Protein AF-A0A7J3M2B2-F1 (afdb_monomer_lite)

Secondary structure (DSSP, 8-state):
----SS-SS-EE-TTT--EEEEEESEEEEE-S-------

Sequence (39 aa):
QIIFDHPSIVVKCQICGRTIAKPTGGKGEILATVIKEYT

Foldseek 3Di:
DDDDQADPAFDADPPPRDTQWHHDPGGIDGNDDDPDDDD

pLDDT: mean 96.9, std 2.92, range [81.12, 98.62]

Radius of gyration: 9.65 Å; chains: 1; bounding box: 24×17×19 Å

InterPro domains:
  IPR000592 Small ribosomal subunit protein eS27 [PF01667] (1-35)
  IPR011332 Zinc-binding ribosomal protein [SSF57829] (1-35)
  IPR023407 Small ribosomal subunit protein eS27, zinc-binding domain superfamily [G3DSA:2.20.25.100] (1-39)

Structure (mmCIF, N/CA/C/O backbone):
data_AF-A0A7J3M2B2-F1
#
_entry.id   AF-A0A7J3M2B2-F1
#
loop_
_atom_site.group_PDB
_atom_site.id
_atom_site.type_symbol
_atom_site.label_atom_id
_atom_site.label_alt_id
_atom_site.label_comp_id
_atom_site.label_asym_id
_atom_site.label_entity_id
_atom_site.label_seq_id
_atom_site.pdbx_PDB_ins_code
_atom_site.Cartn_x
_atom_site.Cartn_y
_atom_site.Cartn_z
_atom_site.occupancy
_atom_site.B_iso_or_equiv
_atom_site.auth_seq_id
_atom_site.auth_comp_id
_atom_site.auth_asym_id
_atom_site.auth_atom_id
_atom_site.pdbx_PDB_model_num
ATOM 1 N N . GLN A 1 1 ? -6.523 8.008 -3.658 1.00 95.75 1 GLN A N 1
ATOM 2 C CA . GLN A 1 1 ? -5.453 8.161 -2.651 1.00 95.75 1 GLN A CA 1
ATOM 3 C C . GLN A 1 1 ? -4.132 7.924 -3.357 1.00 95.75 1 GLN A C 1
ATOM 5 O O . GLN A 1 1 ? -4.057 6.968 -4.115 1.00 95.75 1 GLN A O 1
ATOM 10 N N . ILE A 1 2 ? -3.144 8.795 -3.167 1.00 97.31 2 ILE A N 1
ATOM 11 C CA . ILE A 1 2 ? -1.791 8.601 -3.705 1.00 97.31 2 ILE A CA 1
ATOM 12 C C . ILE A 1 2 ? -0.987 7.855 -2.634 1.00 97.31 2 ILE A C 1
ATOM 14 O O . ILE A 1 2 ? -1.050 8.231 -1.463 1.00 97.31 2 ILE A O 1
ATOM 18 N N . ILE A 1 3 ? -0.300 6.782 -3.019 1.00 97.00 3 ILE A N 1
ATOM 19 C CA . ILE A 1 3 ? 0.544 5.954 -2.145 1.00 97.00 3 ILE A CA 1
ATOM 20 C C . ILE A 1 3 ? 1.846 5.608 -2.872 1.00 97.00 3 ILE A C 1
ATOM 22 O O . ILE A 1 3 ? 1.898 5.676 -4.098 1.00 97.00 3 ILE A O 1
ATOM 26 N N . PHE A 1 4 ? 2.874 5.218 -2.119 1.00 96.88 4 PHE A N 1
ATOM 27 C CA . PHE A 1 4 ? 4.100 4.656 -2.686 1.00 96.88 4 PHE A CA 1
ATOM 28 C C . PHE A 1 4 ? 3.864 3.233 -3.193 1.00 96.88 4 PHE A C 1
ATOM 30 O O . PHE A 1 4 ? 3.079 2.483 -2.608 1.00 96.88 4 PHE A O 1
ATOM 37 N N . ASP A 1 5 ? 4.575 2.857 -4.253 1.00 96.31 5 ASP A N 1
ATOM 38 C CA . ASP A 1 5 ? 4.548 1.505 -4.806 1.00 96.31 5 ASP A CA 1
ATOM 39 C C . ASP A 1 5 ? 5.385 0.511 -3.979 1.00 96.31 5 ASP A C 1
ATOM 41 O O . ASP A 1 5 ? 5.142 -0.687 -4.065 1.00 96.31 5 ASP A O 1
ATOM 45 N N . HIS A 1 6 ? 6.287 0.996 -3.116 1.00 97.19 6 HIS A N 1
ATOM 46 C CA . HIS A 1 6 ? 7.032 0.227 -2.108 1.00 97.19 6 HIS A CA 1
ATOM 47 C C . HIS A 1 6 ? 6.596 0.611 -0.680 1.00 97.19 6 HIS A C 1
ATOM 49 O O . HIS A 1 6 ? 7.340 1.268 0.053 1.00 97.19 6 HIS A O 1
ATOM 55 N N . PRO A 1 7 ? 5.367 0.268 -0.255 1.00 97.31 7 PRO A N 1
ATOM 56 C CA . PRO A 1 7 ? 4.913 0.559 1.094 1.00 97.31 7 PRO A CA 1
ATOM 57 C C . PRO A 1 7 ? 5.620 -0.350 2.112 1.00 97.31 7 PRO A C 1
ATOM 59 O O . PRO A 1 7 ? 5.647 -1.564 1.940 1.00 97.31 7 PRO A O 1
ATOM 62 N N . SER A 1 8 ? 6.111 0.218 3.218 1.00 97.50 8 SER A N 1
ATOM 63 C CA . SER A 1 8 ? 6.647 -0.555 4.360 1.00 97.50 8 SER A CA 1
ATOM 64 C C . SER A 1 8 ? 5.568 -0.998 5.357 1.00 97.50 8 SER A C 1
ATOM 66 O O . SER A 1 8 ? 5.848 -1.745 6.291 1.00 97.50 8 SER A O 1
ATOM 68 N N . ILE A 1 9 ? 4.332 -0.518 5.190 1.00 97.62 9 ILE A N 1
ATOM 69 C CA . ILE A 1 9 ? 3.194 -0.788 6.078 1.00 97.62 9 ILE A CA 1
ATOM 70 C C . ILE A 1 9 ? 1.942 -1.145 5.278 1.00 97.62 9 ILE A C 1
ATOM 72 O O . ILE A 1 9 ? 1.857 -0.910 4.074 1.00 97.62 9 ILE A O 1
ATOM 76 N N . VAL A 1 10 ? 0.925 -1.670 5.964 1.00 98.38 10 VAL A N 1
ATOM 77 C CA . VAL A 1 10 ? -0.380 -1.930 5.350 1.00 98.38 10 VAL A CA 1
ATOM 78 C C . VAL A 1 10 ? -1.100 -0.616 5.009 1.00 98.38 10 VAL A C 1
ATOM 80 O O . VAL A 1 10 ? -1.554 0.127 5.878 1.00 98.38 10 VAL A O 1
ATOM 83 N N . VAL A 1 11 ? -1.259 -0.417 3.704 1.00 98.38 11 VAL A N 1
ATOM 84 C CA . VAL A 1 11 ? -2.159 0.476 2.964 1.00 98.38 11 VAL 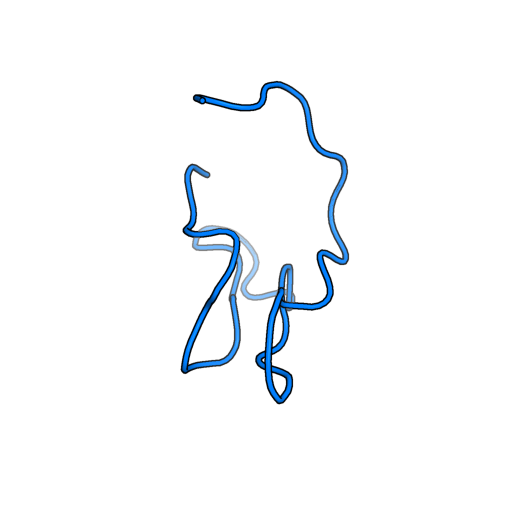A CA 1
ATOM 85 C C . VAL A 1 11 ? -3.629 0.451 3.385 1.00 98.38 11 VAL A C 1
ATOM 87 O O . VAL A 1 11 ? -4.328 -0.398 2.843 1.00 98.38 11 VAL A O 1
ATOM 90 N N . LYS A 1 12 ? -4.161 1.300 4.276 1.00 98.62 12 LYS A N 1
ATOM 91 C CA . LYS A 1 12 ? -5.627 1.407 4.475 1.00 98.62 12 LYS A CA 1
ATOM 92 C C . LYS A 1 12 ? -6.226 2.605 3.735 1.00 98.62 12 LYS A C 1
ATOM 94 O O . LYS A 1 12 ? -5.659 3.695 3.743 1.00 98.62 12 LYS A O 1
ATOM 99 N N . CYS A 1 13 ? -7.404 2.407 3.142 1.00 98.31 13 CYS A N 1
ATOM 100 C CA . CYS A 1 13 ? -8.216 3.490 2.594 1.00 98.31 13 CYS A CA 1
ATOM 101 C C . CYS A 1 13 ? -8.622 4.444 3.721 1.00 98.31 13 CYS A C 1
ATOM 103 O O . CYS A 1 13 ? -9.225 4.017 4.705 1.00 98.31 13 CYS A O 1
ATOM 105 N N . GLN A 1 14 ? -8.343 5.736 3.551 1.00 98.00 14 GLN A N 1
ATOM 106 C CA . GLN A 1 14 ? -8.634 6.770 4.555 1.00 98.00 14 GLN A CA 1
ATOM 107 C C . GLN A 1 14 ? -10.133 7.011 4.786 1.00 98.00 14 GLN A C 1
ATOM 109 O O . GLN A 1 14 ? -10.493 7.650 5.766 1.00 98.00 14 GLN A O 1
ATOM 114 N N . ILE A 1 15 ? -10.998 6.509 3.898 1.00 98.25 15 ILE A N 1
ATOM 115 C CA . ILE A 1 15 ? -1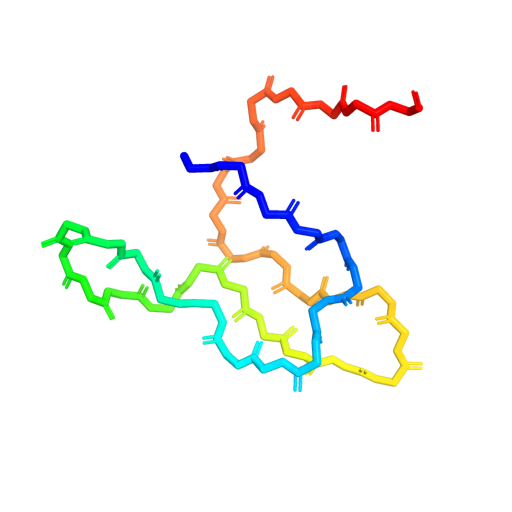2.448 6.727 3.965 1.00 98.25 15 ILE A CA 1
ATOM 116 C C . ILE A 1 15 ? -13.159 5.514 4.575 1.00 98.25 15 ILE A C 1
ATOM 118 O O . ILE A 1 15 ? -13.905 5.657 5.534 1.00 98.25 15 ILE A O 1
ATOM 122 N N . CYS A 1 16 ? -12.937 4.310 4.036 1.00 98.06 16 CYS A N 1
ATOM 123 C CA . CYS A 1 16 ? -13.658 3.103 4.464 1.00 98.06 16 CYS A CA 1
ATOM 124 C C . CYS A 1 16 ? -12.813 2.112 5.279 1.00 98.06 16 CYS A C 1
ATOM 126 O O . CYS A 1 16 ? -13.327 1.088 5.719 1.00 98.06 16 CYS A O 1
ATOM 128 N N . GLY A 1 17 ? -11.508 2.353 5.442 1.00 98.25 17 GLY A N 1
ATOM 129 C CA . GLY A 1 17 ? -10.613 1.497 6.228 1.00 98.25 17 GLY A CA 1
ATOM 130 C C . GLY A 1 17 ? -10.195 0.173 5.573 1.00 98.25 17 GLY A C 1
ATOM 131 O O . GLY A 1 17 ? -9.387 -0.553 6.155 1.00 98.25 17 GLY A O 1
ATOM 132 N N . ARG A 1 18 ? -10.689 -0.156 4.369 1.00 98.31 18 ARG A N 1
ATOM 133 C CA . ARG A 1 18 ? -10.286 -1.366 3.627 1.00 98.31 18 ARG A CA 1
ATOM 134 C C . ARG A 1 18 ? -8.797 -1.324 3.271 1.00 98.31 18 ARG A C 1
ATOM 136 O O . ARG A 1 18 ? -8.273 -0.268 2.924 1.00 98.31 18 ARG A O 1
ATOM 143 N N . THR A 1 19 ? -8.133 -2.477 3.296 1.00 98.50 19 THR A N 1
ATOM 144 C CA . THR A 1 19 ? -6.761 -2.613 2.796 1.00 98.50 19 THR A CA 1
ATOM 145 C C . THR A 1 19 ? -6.707 -2.399 1.282 1.00 98.50 19 THR A C 1
ATOM 147 O O . THR A 1 19 ? -7.381 -3.102 0.535 1.00 98.50 19 THR A O 1
ATOM 150 N N . ILE A 1 20 ? -5.900 -1.438 0.839 1.00 98.44 20 ILE A N 1
ATOM 151 C CA . ILE A 1 20 ? -5.672 -1.086 -0.570 1.00 98.44 20 ILE A CA 1
ATOM 152 C C . ILE A 1 20 ? -4.256 -1.422 -1.048 1.00 98.44 20 ILE A C 1
ATOM 154 O O . ILE A 1 20 ? -4.036 -1.498 -2.252 1.00 98.44 20 ILE A O 1
ATOM 158 N N . ALA A 1 21 ? -3.310 -1.638 -0.130 1.00 98.50 21 ALA A N 1
ATOM 159 C CA . ALA A 1 21 ? -1.970 -2.116 -0.454 1.00 98.50 21 ALA A CA 1
ATOM 160 C C . ALA A 1 21 ? -1.357 -2.899 0.715 1.00 98.50 21 ALA A C 1
ATOM 162 O O . ALA A 1 21 ? -1.636 -2.591 1.881 1.00 98.50 21 ALA A O 1
ATOM 163 N N . LYS A 1 22 ? -0.513 -3.890 0.423 1.00 98.44 22 LYS A N 1
ATOM 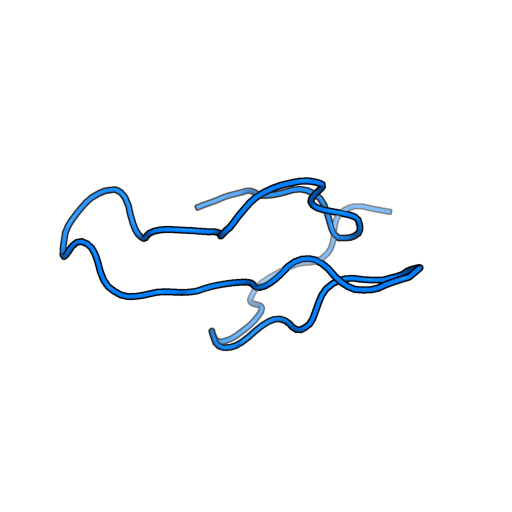164 C CA . LYS A 1 22 ? 0.254 -4.642 1.427 1.00 98.44 22 LYS A CA 1
ATOM 165 C C . LYS A 1 22 ? 1.760 -4.544 1.159 1.00 98.44 22 LYS A C 1
ATOM 167 O O . LYS A 1 22 ? 2.159 -4.584 -0.007 1.00 98.44 22 LYS A O 1
ATOM 172 N N . PRO A 1 23 ? 2.589 -4.436 2.214 1.00 98.19 23 PRO A N 1
ATOM 173 C CA . PRO A 1 23 ? 4.035 -4.474 2.068 1.00 98.19 23 PRO A CA 1
ATOM 174 C C . PRO A 1 23 ? 4.477 -5.873 1.633 1.00 98.19 23 PRO A C 1
ATOM 176 O O . PRO A 1 23 ? 3.921 -6.881 2.077 1.00 98.19 23 PRO A O 1
ATOM 179 N N . THR A 1 24 ? 5.495 -5.928 0.786 1.00 96.56 24 THR A N 1
ATOM 180 C CA . THR A 1 24 ? 6.194 -7.156 0.383 1.00 96.56 24 THR A CA 1
ATOM 181 C C . THR A 1 24 ? 7.706 -6.910 0.493 1.00 96.56 24 THR A C 1
ATOM 183 O O . THR A 1 24 ? 8.134 -5.826 0.889 1.00 96.56 24 THR A O 1
ATOM 186 N N . GLY A 1 25 ? 8.544 -7.892 0.147 1.00 92.75 25 GLY A N 1
ATOM 187 C CA . GLY A 1 25 ? 10.005 -7.725 0.058 1.00 92.75 25 GLY A CA 1
ATOM 188 C C . GLY A 1 25 ? 10.471 -6.942 -1.181 1.00 92.75 25 GLY A C 1
ATOM 189 O O . GLY A 1 25 ? 11.462 -7.323 -1.796 1.00 92.75 25 GLY A O 1
ATOM 190 N N . GLY A 1 26 ? 9.722 -5.919 -1.598 1.00 95.00 26 GLY A N 1
ATOM 191 C CA . GLY A 1 26 ? 9.901 -5.182 -2.848 1.00 95.00 26 GLY A CA 1
ATOM 192 C C . GLY A 1 26 ? 8.667 -4.333 -3.161 1.00 95.00 26 GLY A C 1
ATOM 193 O O . GLY A 1 26 ? 8.090 -3.721 -2.260 1.00 95.00 26 GLY A O 1
ATOM 194 N N . LYS A 1 27 ? 8.254 -4.298 -4.434 1.00 95.56 27 LYS A N 1
ATOM 195 C CA . LYS A 1 27 ? 7.030 -3.602 -4.850 1.00 95.56 27 LYS A CA 1
ATOM 196 C C . LYS A 1 27 ? 5.826 -4.202 -4.124 1.00 95.56 27 LYS A C 1
ATOM 198 O O . LYS A 1 27 ? 5.583 -5.410 -4.188 1.00 95.56 27 LYS A O 1
ATOM 203 N N . GLY A 1 28 ? 5.085 -3.354 -3.425 1.00 97.81 28 GLY A N 1
ATOM 204 C CA . GLY A 1 28 ? 3.915 -3.740 -2.656 1.00 97.81 28 GLY A CA 1
ATOM 205 C C . GLY A 1 28 ? 2.814 -4.315 -3.535 1.00 97.81 28 GLY A C 1
ATOM 206 O O . GLY A 1 28 ? 2.660 -3.972 -4.708 1.00 97.81 28 GLY A O 1
ATOM 207 N N . GLU A 1 29 ? 2.007 -5.178 -2.937 1.00 98.31 29 GLU A N 1
ATOM 208 C CA . GLU A 1 29 ? 0.816 -5.709 -3.584 1.00 98.31 29 GLU A CA 1
ATOM 209 C C . GLU A 1 29 ? -0.287 -4.640 -3.536 1.00 98.31 29 GLU A C 1
ATOM 211 O O . GLU A 1 29 ? -0.780 -4.307 -2.455 1.00 98.31 29 GLU A O 1
ATOM 216 N N . ILE A 1 30 ? -0.668 -4.087 -4.692 1.00 97.94 30 ILE A N 1
ATOM 217 C CA . ILE A 1 30 ? -1.736 -3.084 -4.807 1.00 97.94 30 ILE A CA 1
ATOM 218 C C . ILE A 1 30 ? -3.073 -3.795 -5.056 1.00 97.94 30 ILE A C 1
ATOM 220 O O . ILE A 1 30 ? -3.272 -4.420 -6.092 1.00 97.94 30 ILE A O 1
ATOM 224 N N . LEU A 1 31 ? -3.999 -3.689 -4.099 1.00 98.06 31 LEU A N 1
ATOM 225 C CA . LEU A 1 31 ? -5.304 -4.373 -4.108 1.00 98.06 31 LEU A CA 1
ATOM 226 C C . LEU A 1 31 ? -6.445 -3.499 -4.659 1.00 98.06 31 LEU A C 1
ATOM 228 O O . LEU A 1 31 ? -7.594 -3.934 -4.721 1.00 98.06 31 LEU A O 1
ATOM 232 N N . ALA A 1 32 ? -6.149 -2.245 -4.995 1.00 97.56 32 ALA A N 1
ATOM 233 C CA . ALA A 1 32 ? -7.095 -1.279 -5.542 1.00 97.56 32 ALA A CA 1
ATOM 234 C C . ALA A 1 32 ? -6.787 -0.976 -7.016 1.00 97.56 32 ALA A C 1
ATOM 236 O O . ALA A 1 32 ? -5.667 -1.166 -7.482 1.00 97.56 32 ALA A O 1
ATOM 237 N N . THR A 1 33 ? -7.771 -0.453 -7.747 1.00 97.88 33 THR A N 1
ATOM 238 C CA . THR A 1 33 ? -7.581 -0.028 -9.139 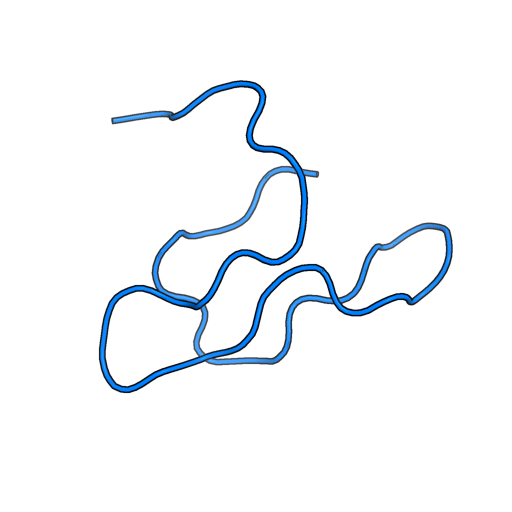1.00 97.88 33 THR A CA 1
ATOM 239 C C . THR A 1 33 ? -6.620 1.161 -9.222 1.00 97.88 33 THR A C 1
ATOM 241 O O . THR A 1 33 ? -6.851 2.199 -8.597 1.00 97.88 33 THR A O 1
ATOM 244 N N . VAL A 1 34 ? -5.563 1.029 -10.026 1.00 96.69 34 VAL A N 1
ATOM 245 C CA . VAL A 1 34 ? -4.605 2.108 -10.307 1.00 96.69 34 VAL A CA 1
ATOM 246 C C . VAL A 1 34 ? -5.153 2.987 -1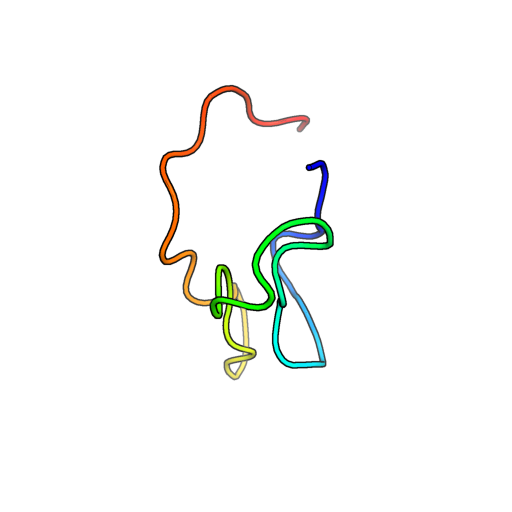1.431 1.00 96.69 34 VAL A C 1
ATOM 248 O O . VAL A 1 34 ? -5.439 2.500 -12.518 1.00 96.69 34 VAL A O 1
ATOM 251 N N . ILE A 1 35 ? -5.315 4.286 -11.163 1.00 97.88 35 ILE A N 1
ATOM 252 C CA . ILE A 1 35 ? -5.840 5.259 -12.142 1.00 97.88 35 ILE A CA 1
ATOM 253 C C . ILE A 1 35 ? -4.708 5.990 -12.873 1.00 97.88 35 ILE A C 1
ATOM 255 O O . ILE A 1 35 ? -4.858 6.378 -14.029 1.00 97.88 35 ILE A O 1
ATOM 259 N N . LYS A 1 36 ? -3.579 6.207 -12.191 1.00 97.88 36 LYS A N 1
ATOM 260 C CA . LYS A 1 36 ? -2.415 6.918 -12.719 1.00 97.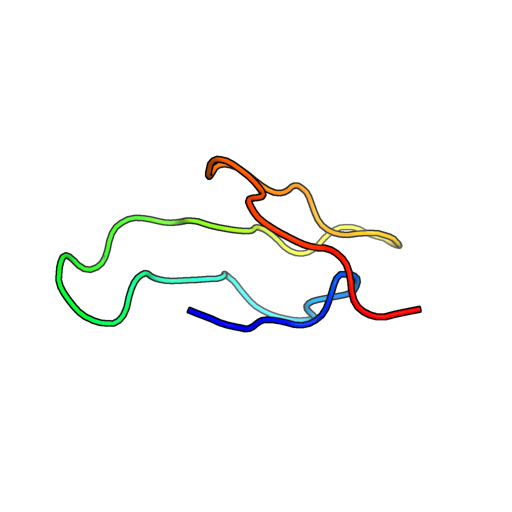88 36 LYS A CA 1
ATOM 261 C C . LYS A 1 36 ? -1.161 6.503 -11.957 1.00 97.88 36 LYS A C 1
ATOM 263 O O . LYS A 1 36 ? -1.201 6.417 -10.730 1.00 97.88 36 LYS A O 1
ATOM 268 N N . GLU A 1 37 ? -0.067 6.306 -12.682 1.00 95.94 37 GLU A N 1
ATOM 269 C CA . GLU A 1 37 ? 1.277 6.171 -12.122 1.00 95.94 37 GLU A CA 1
ATOM 270 C C . GLU A 1 37 ? 2.045 7.485 -12.319 1.00 95.94 37 GLU A C 1
ATOM 272 O O . GLU A 1 37 ? 1.868 8.184 -13.320 1.00 95.94 37 GLU A O 1
ATOM 277 N N . TYR A 1 38 ? 2.856 7.843 -11.327 1.00 92.62 38 TYR A N 1
ATOM 278 C CA . TYR A 1 38 ? 3.747 8.998 -11.364 1.00 92.62 38 TYR A CA 1
ATOM 279 C C . TYR A 1 38 ? 5.168 8.434 -11.346 1.00 92.62 38 TYR A C 1
ATOM 281 O O . TYR A 1 38 ? 5.612 7.964 -10.300 1.00 92.62 38 TYR A O 1
ATOM 289 N N . THR A 1 39 ? 5.798 8.369 -12.521 1.00 81.12 39 THR A N 1
ATOM 290 C CA . THR A 1 39 ? 7.193 7.930 -12.700 1.00 81.12 39 THR A CA 1
ATOM 291 C C . THR A 1 39 ? 8.160 9.043 -12.329 1.00 81.12 39 THR A C 1
ATOM 293 O O . THR A 1 39 ? 7.831 10.217 -12.619 1.00 81.12 39 THR A O 1
#

Organism: Archaeoglobus fulgidus (NCBI:txid2234)